Protein AF-A0A967WIG4-F1 (afdb_monomer_lite)

Secondary structure (DSSP, 8-state):
-EEEEESSSSHHHHHHHHHH-GGGEEEEE--SSPPPPHHHHHHHHH--

Structure (mmCIF, N/CA/C/O backbone):
data_AF-A0A967WIG4-F1
#
_entry.id   AF-A0A967WIG4-F1
#
loop_
_atom_site.group_PDB
_atom_site.id
_atom_site.type_symbol
_atom_site.label_atom_id
_atom_site.label_alt_id
_atom_site.label_comp_id
_atom_site.label_asym_id
_atom_site.label_entity_id
_atom_site.label_seq_id
_atom_site.pdbx_PDB_ins_code
_atom_site.Cartn_x
_atom_site.Cartn_y
_atom_site.Cartn_z
_atom_site.occupancy
_atom_site.B_iso_or_equiv
_atom_site.auth_seq_id
_atom_site.auth_comp_id
_atom_site.auth_asym_id
_atom_site.auth_atom_id
_atom_site.pdbx_PDB_model_num
ATOM 1 N N . ARG A 1 1 ? -12.430 4.176 2.290 1.00 86.19 1 ARG A N 1
ATOM 2 C CA . ARG A 1 1 ? -11.192 3.461 2.688 1.00 86.19 1 ARG A CA 1
ATOM 3 C C . ARG A 1 1 ? -10.004 4.250 2.154 1.00 86.19 1 ARG A C 1
ATOM 5 O O . ARG A 1 1 ? -10.186 4.945 1.163 1.00 86.19 1 ARG A O 1
ATOM 12 N N . VAL A 1 2 ? -8.853 4.201 2.820 1.00 96.50 2 VAL A N 1
ATOM 13 C CA . VAL A 1 2 ? -7.622 4.901 2.421 1.00 96.50 2 VAL A CA 1
ATOM 14 C C . VAL A 1 2 ? -6.622 3.860 1.938 1.00 96.50 2 VAL A C 1
ATOM 16 O O . VAL A 1 2 ? -6.356 2.904 2.661 1.00 96.50 2 VAL A O 1
ATOM 19 N N . VAL A 1 3 ? -6.089 4.031 0.731 1.00 96.94 3 VAL A N 1
ATOM 20 C CA . VAL A 1 3 ? -5.009 3.184 0.215 1.00 96.94 3 VAL A CA 1
ATOM 21 C C . VAL A 1 3 ? -3.690 3.899 0.452 1.00 96.94 3 VAL A C 1
ATOM 23 O O . VAL A 1 3 ? -3.547 5.062 0.078 1.00 96.94 3 VAL A O 1
ATOM 26 N N . VAL A 1 4 ? -2.738 3.214 1.076 1.00 97.62 4 VAL A N 1
ATOM 27 C CA . VAL A 1 4 ? -1.386 3.735 1.288 1.00 97.62 4 VAL A CA 1
ATOM 28 C C . VAL A 1 4 ? -0.417 2.853 0.522 1.00 97.62 4 VAL A C 1
ATOM 30 O O . VAL A 1 4 ? -0.177 1.709 0.910 1.00 97.62 4 VAL A O 1
ATOM 33 N N . ALA A 1 5 ? 0.109 3.393 -0.575 1.00 97.00 5 ALA A N 1
ATOM 34 C CA . ALA A 1 5 ? 1.192 2.783 -1.326 1.00 97.00 5 ALA A CA 1
ATOM 35 C C . ALA A 1 5 ? 2.536 3.296 -0.794 1.00 97.00 5 ALA A C 1
ATOM 37 O O . ALA A 1 5 ? 2.756 4.506 -0.752 1.00 97.00 5 ALA A O 1
ATOM 38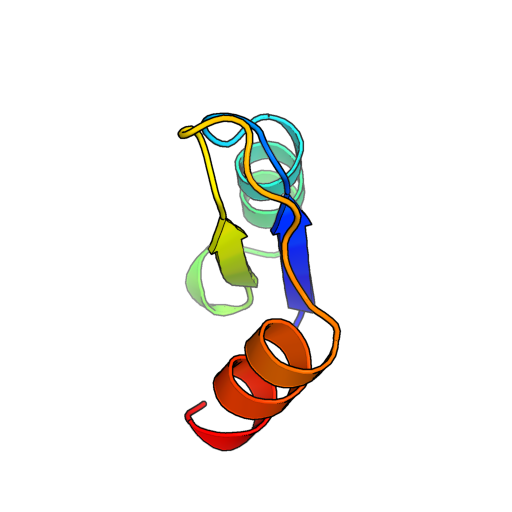 N N . GLU A 1 6 ? 3.428 2.401 -0.376 1.00 96.62 6 GLU A N 1
ATOM 39 C CA . GLU A 1 6 ? 4.747 2.780 0.143 1.00 96.62 6 GLU A CA 1
ATOM 40 C C . GLU A 1 6 ? 5.826 1.753 -0.229 1.00 96.62 6 GLU A C 1
ATOM 42 O O . GLU A 1 6 ? 5.549 0.571 -0.416 1.00 96.62 6 GLU A O 1
ATOM 47 N N . MET A 1 7 ? 7.075 2.207 -0.331 1.00 96.44 7 MET A N 1
ATOM 48 C CA . MET A 1 7 ? 8.241 1.363 -0.643 1.00 96.44 7 MET A CA 1
ATOM 49 C C . MET A 1 7 ? 9.130 1.119 0.588 1.00 96.44 7 MET A C 1
ATOM 51 O O . MET A 1 7 ? 10.320 0.838 0.464 1.00 96.44 7 MET A O 1
ATOM 55 N N . ASN A 1 8 ? 8.538 1.253 1.778 1.00 94.31 8 ASN A N 1
ATOM 56 C CA . ASN A 1 8 ? 9.197 1.092 3.069 1.00 94.31 8 ASN A CA 1
ATOM 57 C C . ASN A 1 8 ? 8.391 0.133 3.973 1.00 94.31 8 ASN A C 1
ATOM 59 O O . ASN A 1 8 ? 7.374 -0.428 3.576 1.00 94.31 8 ASN A O 1
ATOM 63 N N . LEU A 1 9 ? 8.828 -0.033 5.225 1.00 92.81 9 LEU A N 1
ATOM 64 C CA . LEU A 1 9 ? 8.269 -0.991 6.189 1.00 92.81 9 LEU A CA 1
ATOM 65 C C . LEU A 1 9 ? 7.067 -0.479 7.007 1.00 92.81 9 LEU A C 1
ATOM 67 O O . LEU A 1 9 ? 6.753 -1.070 8.042 1.00 92.81 9 LEU A O 1
ATOM 71 N N . GLY A 1 10 ? 6.380 0.590 6.598 1.00 94.69 10 GLY A N 1
ATOM 72 C CA . GLY A 1 10 ? 5.197 1.051 7.336 1.00 94.69 10 GLY A CA 1
ATOM 73 C C . GLY A 1 10 ? 5.175 2.504 7.763 1.00 94.69 10 GLY A C 1
ATOM 74 O O . GLY A 1 10 ? 4.227 2.875 8.442 1.00 94.69 10 GLY A O 1
ATOM 75 N N . GLN A 1 11 ? 6.196 3.313 7.486 1.00 95.81 11 GLN A N 1
ATOM 76 C CA . GLN A 1 11 ? 6.326 4.637 8.103 1.00 95.81 11 GLN A CA 1
ATOM 77 C C . GLN A 1 11 ? 5.096 5.518 7.851 1.00 95.81 11 GLN A C 1
ATOM 79 O O . GLN A 1 11 ? 4.587 6.127 8.790 1.00 95.81 11 GLN A O 1
ATOM 84 N N . ILE A 1 12 ? 4.586 5.547 6.616 1.00 97.50 12 ILE A N 1
ATOM 85 C CA . ILE A 1 12 ? 3.387 6.329 6.294 1.00 97.50 12 ILE A CA 1
ATOM 86 C C . ILE A 1 12 ? 2.131 5.531 6.623 1.00 97.50 12 ILE A C 1
ATOM 88 O O . ILE A 1 12 ? 1.191 6.085 7.193 1.00 97.50 12 ILE A O 1
ATOM 92 N N . ALA A 1 13 ? 2.105 4.228 6.328 1.00 97.44 13 ALA A N 1
ATOM 93 C CA . ALA A 1 13 ? 0.925 3.416 6.609 1.00 97.44 13 ALA A CA 1
ATOM 94 C C . ALA A 1 13 ? 0.551 3.413 8.097 1.00 97.44 13 ALA A C 1
ATOM 96 O O . ALA A 1 13 ? -0.623 3.551 8.428 1.00 97.44 13 ALA A O 1
ATOM 97 N N . LEU A 1 14 ? 1.529 3.300 8.997 1.00 97.69 14 LEU A N 1
ATOM 98 C CA . LEU A 1 14 ? 1.309 3.324 10.443 1.00 97.69 14 LEU A CA 1
ATOM 99 C C . LEU A 1 14 ? 0.777 4.680 10.914 1.00 97.69 14 LEU A C 1
ATOM 101 O O . LEU A 1 14 ? -0.124 4.716 11.749 1.00 97.69 14 LEU A O 1
ATOM 105 N N . GLU A 1 15 ? 1.280 5.780 10.356 1.00 98.38 15 GLU A N 1
ATOM 106 C CA . GLU A 1 15 ? 0.821 7.121 10.720 1.00 98.38 15 GLU A CA 1
ATOM 107 C C . GLU A 1 15 ? -0.617 7.377 10.249 1.00 98.38 15 GLU A C 1
ATOM 109 O O . GLU A 1 15 ? -1.452 7.880 11.003 1.00 98.38 15 GLU A O 1
ATOM 114 N N . VAL A 1 16 ? -0.954 6.939 9.035 1.00 98.31 16 VAL A N 1
ATOM 115 C CA . VAL A 1 16 ? -2.330 7.009 8.528 1.00 98.31 16 VAL A CA 1
ATOM 116 C C . VAL A 1 16 ? -3.258 6.131 9.373 1.00 98.31 16 VAL A C 1
ATOM 118 O O . VAL A 1 16 ? -4.318 6.595 9.797 1.00 98.31 16 VAL A O 1
ATOM 121 N N . GLU A 1 17 ? -2.860 4.893 9.688 1.00 98.19 17 GLU A N 1
ATOM 122 C CA . GLU A 1 17 ? -3.634 3.996 10.558 1.00 98.19 17 GLU A CA 1
ATOM 123 C C . GLU A 1 17 ? -3.891 4.592 11.943 1.00 98.19 17 GLU A C 1
ATOM 125 O O . GLU A 1 17 ? -5.001 4.452 12.462 1.00 98.19 17 GLU A O 1
ATOM 130 N N . ARG A 1 18 ? -2.899 5.279 12.520 1.00 98.44 18 ARG A N 1
ATOM 131 C CA . ARG A 1 18 ? -3.010 5.960 13.814 1.00 98.44 18 ARG A CA 1
ATOM 132 C C . ARG A 1 18 ? -4.076 7.059 13.801 1.00 98.44 18 ARG A C 1
ATOM 134 O O . ARG A 1 18 ? -4.749 7.249 14.810 1.00 98.44 18 ARG A O 1
ATOM 141 N N . ILE A 1 19 ? -4.239 7.764 12.679 1.00 98.44 19 ILE A N 1
ATOM 142 C CA . ILE A 1 19 ? -5.177 8.889 12.543 1.00 98.44 19 ILE A CA 1
ATOM 143 C C . ILE A 1 19 ? -6.596 8.409 12.217 1.00 98.44 19 ILE A C 1
ATOM 145 O O . ILE A 1 19 ? -7.557 8.864 12.835 1.00 98.44 19 ILE A O 1
ATOM 149 N N . VAL A 1 20 ? -6.754 7.511 11.237 1.00 98.00 20 VAL A N 1
ATOM 150 C CA . VAL A 1 20 ? -8.089 7.148 10.717 1.00 98.00 20 VAL A CA 1
ATOM 151 C C . VAL A 1 20 ? -8.627 5.816 11.246 1.00 98.00 20 VAL A C 1
ATOM 153 O O . VAL A 1 20 ? -9.816 5.526 11.075 1.00 98.00 20 VAL A O 1
ATOM 156 N N . GLY A 1 21 ? -7.777 5.024 11.904 1.00 97.94 21 GLY A N 1
ATOM 157 C CA . GLY A 1 21 ? -8.059 3.672 12.372 1.00 97.94 21 GLY A CA 1
ATOM 158 C C . GLY A 1 21 ? -7.658 2.601 11.353 1.00 97.94 21 GLY A C 1
ATOM 159 O O . GLY A 1 21 ? -7.983 2.692 10.167 1.00 97.94 21 GLY A O 1
ATOM 160 N N . ARG A 1 22 ? -6.998 1.539 11.835 1.00 96.94 22 ARG A N 1
ATOM 161 C CA . ARG A 1 22 ? -6.441 0.450 11.010 1.00 96.94 22 ARG A CA 1
ATOM 162 C C . ARG A 1 22 ? -7.444 -0.205 10.062 1.00 96.94 22 ARG A C 1
ATOM 164 O O . ARG A 1 22 ? -7.105 -0.490 8.922 1.00 96.94 22 ARG A O 1
ATOM 171 N N . SER A 1 23 ? -8.692 -0.392 10.487 1.00 96.62 23 SER A N 1
ATOM 172 C CA . SER A 1 23 ? -9.739 -1.010 9.658 1.00 96.62 23 SER A CA 1
ATOM 173 C C . SER A 1 23 ? -10.126 -0.192 8.420 1.00 9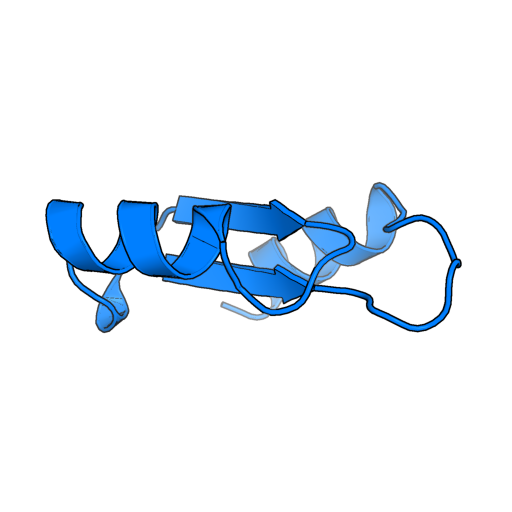6.62 23 SER A C 1
ATOM 175 O O . SER A 1 23 ? -10.785 -0.713 7.521 1.00 96.62 23 SER A O 1
ATOM 177 N N . LYS A 1 24 ? -9.734 1.087 8.352 1.00 96.44 24 LYS A N 1
ATOM 178 C CA . LYS A 1 24 ? -10.008 1.965 7.209 1.00 96.44 24 LYS A CA 1
ATOM 179 C C . LYS A 1 24 ? -8.855 2.036 6.210 1.00 96.44 24 LYS A C 1
ATOM 181 O O . LYS A 1 24 ? -9.044 2.672 5.169 1.00 96.44 24 LYS A O 1
ATOM 186 N N . VAL A 1 25 ? -7.709 1.420 6.509 1.00 97.25 25 VAL A N 1
ATOM 187 C CA . VAL A 1 25 ? -6.479 1.517 5.714 1.00 97.25 25 VAL A CA 1
ATOM 188 C C . VAL A 1 25 ? -6.192 0.202 5.002 1.00 97.25 25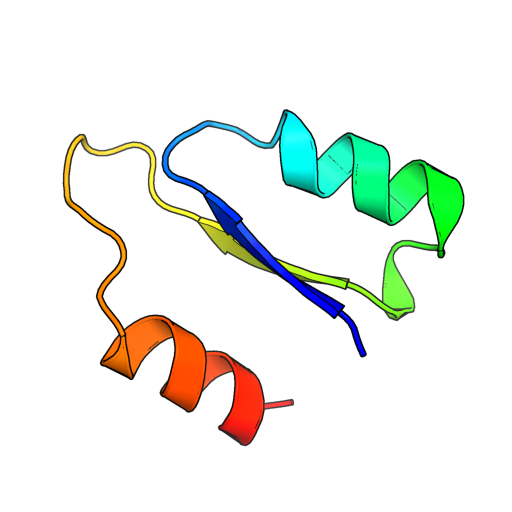 VAL A C 1
ATOM 190 O O . VAL A 1 25 ? -6.168 -0.861 5.614 1.00 97.25 25 VAL A O 1
ATOM 193 N N . LEU A 1 26 ? -5.935 0.297 3.702 1.00 96.75 26 LEU A N 1
ATOM 194 C CA . LEU A 1 26 ? -5.407 -0.782 2.883 1.00 96.75 26 LEU A CA 1
ATOM 195 C C . LEU A 1 26 ? -3.957 -0.454 2.522 1.00 96.75 26 LEU A C 1
ATOM 197 O O . LEU A 1 26 ? -3.686 0.585 1.919 1.00 96.75 26 LEU A O 1
ATOM 201 N N . ARG A 1 27 ? -3.023 -1.326 2.903 1.00 95.69 27 ARG A N 1
ATOM 202 C CA . ARG A 1 27 ? -1.595 -1.141 2.616 1.00 95.69 27 ARG A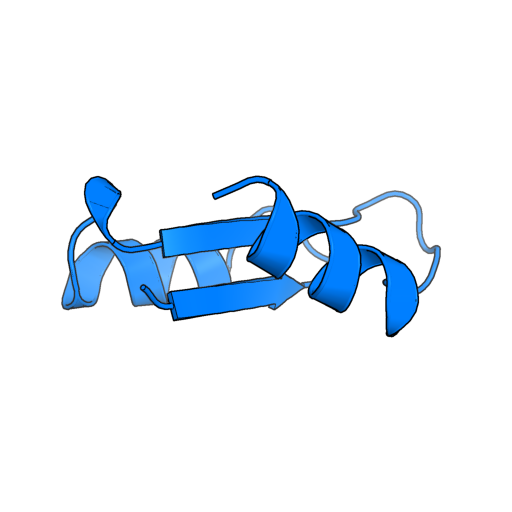 CA 1
ATOM 203 C C . ARG A 1 27 ? -1.220 -1.806 1.295 1.00 95.69 27 ARG A C 1
ATOM 205 O O . ARG A 1 27 ? -1.536 -2.975 1.094 1.00 95.69 27 ARG A O 1
ATOM 212 N N . VAL A 1 28 ? -0.487 -1.086 0.450 1.00 96.62 28 VAL A N 1
ATOM 213 C CA . VAL A 1 28 ? 0.146 -1.603 -0.772 1.00 96.62 28 VAL A CA 1
ATOM 214 C C . VAL A 1 28 ? 1.645 -1.327 -0.664 1.00 96.62 28 VAL A C 1
ATOM 216 O O . VAL A 1 28 ? 2.148 -0.303 -1.117 1.00 96.62 28 VAL A O 1
ATOM 219 N N . GLY A 1 29 ? 2.346 -2.210 0.042 1.00 95.12 29 GLY A N 1
ATOM 220 C CA . GLY A 1 29 ? 3.747 -2.019 0.409 1.00 95.12 29 GLY A CA 1
ATOM 221 C C . GLY A 1 29 ? 4.712 -2.864 -0.421 1.00 95.12 29 GLY A C 1
ATOM 222 O O . GLY A 1 29 ? 4.403 -4.007 -0.756 1.00 95.12 29 GLY A O 1
ATOM 223 N N . ARG A 1 30 ? 5.911 -2.337 -0.675 1.00 94.62 30 ARG A N 1
ATOM 224 C CA . ARG A 1 30 ? 7.100 -3.111 -1.069 1.00 94.62 30 ARG A CA 1
ATOM 225 C C . ARG A 1 30 ? 8.278 -2.745 -0.167 1.00 94.62 30 ARG A C 1
ATOM 227 O O . ARG A 1 30 ? 8.331 -1.641 0.354 1.00 94.62 30 ARG A O 1
ATOM 234 N N . ALA A 1 31 ? 9.219 -3.666 0.013 1.00 94.25 31 ALA A N 1
ATOM 235 C CA . ALA A 1 31 ? 10.473 -3.429 0.744 1.00 94.25 31 ALA A CA 1
ATOM 236 C C . ALA A 1 31 ? 11.681 -4.101 0.058 1.00 94.25 31 ALA A C 1
ATOM 238 O O . ALA A 1 31 ? 12.756 -4.218 0.636 1.00 94.25 31 ALA A O 1
ATOM 239 N N . ASP A 1 32 ? 11.489 -4.557 -1.181 1.00 95.00 32 ASP A N 1
ATOM 240 C CA . ASP A 1 32 ? 12.434 -5.315 -2.010 1.00 95.00 32 ASP A CA 1
ATOM 241 C C . ASP A 1 32 ? 13.191 -4.427 -3.018 1.00 95.00 32 ASP A C 1
ATOM 243 O O . ASP A 1 32 ? 13.889 -4.930 -3.896 1.00 95.00 32 ASP A O 1
ATOM 247 N N . GLY A 1 33 ? 13.035 -3.102 -2.923 1.00 93.94 33 GLY A N 1
ATOM 248 C CA . GLY A 1 33 ? 13.613 -2.133 -3.859 1.00 93.94 33 GLY A CA 1
ATOM 249 C C . GLY A 1 33 ? 12.861 -2.004 -5.189 1.00 93.94 33 GLY A C 1
ATOM 250 O O . GLY A 1 33 ? 13.249 -1.188 -6.023 1.00 93.94 33 GLY A O 1
ATOM 251 N N . GLN A 1 34 ? 11.779 -2.760 -5.396 1.00 95.44 34 GLN A N 1
ATOM 252 C CA . GLN A 1 34 ? 10.936 -2.648 -6.584 1.00 95.44 34 GLN A CA 1
ATOM 253 C C . GLN A 1 34 ? 9.849 -1.588 -6.386 1.00 95.44 34 GLN A C 1
ATOM 255 O O . GLN A 1 34 ? 9.325 -1.400 -5.287 1.00 95.44 34 GLN A O 1
ATOM 260 N N . ILE A 1 35 ? 9.468 -0.913 -7.469 1.00 95.62 35 ILE A N 1
ATOM 261 C CA . ILE A 1 35 ? 8.420 0.113 -7.443 1.00 95.62 35 ILE A CA 1
ATOM 262 C C . ILE A 1 35 ? 7.039 -0.544 -7.299 1.00 95.62 35 ILE A C 1
ATOM 264 O O . ILE A 1 35 ? 6.743 -1.558 -7.934 1.00 95.62 35 ILE A O 1
ATOM 268 N N . VAL A 1 36 ? 6.173 0.055 -6.478 1.00 96.75 36 VAL A N 1
ATOM 269 C CA . VAL A 1 36 ? 4.737 -0.262 -6.467 1.00 96.75 36 VAL A CA 1
ATOM 270 C C . VAL A 1 36 ? 4.113 0.270 -7.757 1.00 96.75 36 VAL A C 1
ATOM 272 O O . VAL A 1 36 ? 4.133 1.477 -7.998 1.00 96.75 36 VAL A O 1
ATOM 275 N N . THR A 1 37 ? 3.572 -0.609 -8.601 1.00 96.75 37 THR A N 1
ATOM 276 C CA . THR A 1 37 ? 2.987 -0.187 -9.883 1.00 96.75 37 THR A CA 1
ATOM 277 C C . THR A 1 37 ? 1.572 0.375 -9.702 1.00 96.75 37 THR A C 1
ATOM 279 O O . THR A 1 37 ? 0.883 0.011 -8.744 1.00 96.75 37 THR A O 1
ATOM 282 N N . PRO A 1 38 ? 1.090 1.220 -10.634 1.00 96.69 38 PRO A N 1
ATOM 283 C CA . PRO A 1 38 ? -0.300 1.674 -10.626 1.00 96.69 38 PRO A CA 1
ATOM 284 C C . PRO A 1 38 ? -1.310 0.519 -10.600 1.00 96.69 38 PRO A C 1
ATOM 286 O O . PRO A 1 38 ? -2.275 0.580 -9.842 1.00 96.69 38 PRO A O 1
ATOM 289 N N . ASP A 1 39 ? -1.059 -0.560 -11.349 1.00 97.75 39 ASP A N 1
ATOM 290 C CA . ASP A 1 39 ? -1.952 -1.725 -11.387 1.00 97.75 39 ASP A CA 1
ATOM 291 C C . ASP A 1 39 ? -2.072 -2.410 -10.021 1.00 97.75 39 ASP A C 1
ATOM 293 O O . ASP A 1 39 ? -3.176 -2.735 -9.600 1.00 97.75 39 ASP A O 1
ATOM 297 N N . GLN A 1 40 ? -0.975 -2.528 -9.262 1.00 96.06 40 GLN A N 1
ATOM 298 C CA . GLN A 1 40 ? -1.022 -3.082 -7.901 1.00 96.06 40 GLN A CA 1
ATOM 299 C C . GLN A 1 40 ? -1.914 -2.258 -6.963 1.00 96.06 40 GLN A C 1
ATOM 301 O O . GLN A 1 40 ? -2.585 -2.814 -6.093 1.00 96.06 40 GLN A O 1
ATOM 306 N N . ILE A 1 41 ? -1.939 -0.933 -7.135 1.00 96.00 41 ILE A N 1
ATOM 307 C CA . ILE A 1 41 ? -2.811 -0.041 -6.361 1.00 96.00 41 ILE A CA 1
ATOM 308 C C . ILE A 1 41 ? -4.273 -0.259 -6.771 1.00 96.00 41 ILE A C 1
ATOM 310 O O . ILE A 1 41 ? -5.143 -0.389 -5.908 1.00 96.00 41 ILE A O 1
ATOM 314 N N . VAL A 1 42 ? -4.543 -0.335 -8.077 1.00 96.88 42 VAL A N 1
ATOM 315 C CA . VAL A 1 42 ? -5.891 -0.563 -8.618 1.00 96.88 42 VAL A CA 1
ATOM 316 C C . VAL A 1 42 ? -6.442 -1.927 -8.193 1.00 96.88 42 VAL A C 1
ATOM 318 O O . VAL A 1 42 ? -7.602 -2.016 -7.788 1.00 96.88 42 VAL A O 1
ATOM 321 N N . ASP A 1 43 ? -5.628 -2.978 -8.227 1.00 95.94 43 ASP A N 1
ATOM 322 C CA . ASP A 1 43 ? -6.033 -4.323 -7.813 1.00 95.94 43 ASP A CA 1
ATOM 323 C C . ASP A 1 43 ? -6.373 -4.373 -6.323 1.00 95.94 43 ASP A C 1
ATOM 325 O O . ASP A 1 43 ? -7.400 -4.936 -5.936 1.00 95.94 43 ASP A O 1
ATOM 329 N N . ALA A 1 44 ? -5.578 -3.699 -5.488 1.00 93.12 44 ALA A N 1
ATOM 330 C CA . ALA A 1 44 ? -5.870 -3.560 -4.068 1.00 93.12 44 ALA A CA 1
ATOM 331 C C . ALA A 1 44 ? -7.218 -2.850 -3.838 1.00 93.12 44 ALA A C 1
ATOM 333 O O . ALA A 1 44 ? -8.022 -3.306 -3.028 1.00 93.12 44 ALA A O 1
ATOM 334 N N . MET A 1 45 ? -7.513 -1.781 -4.589 1.00 92.50 45 MET A N 1
ATOM 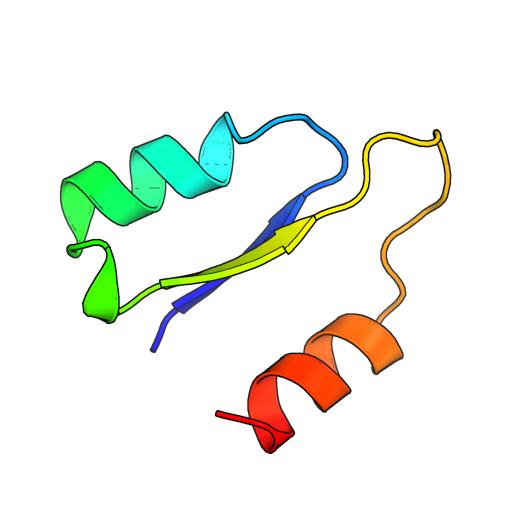335 C CA . MET A 1 45 ? -8.806 -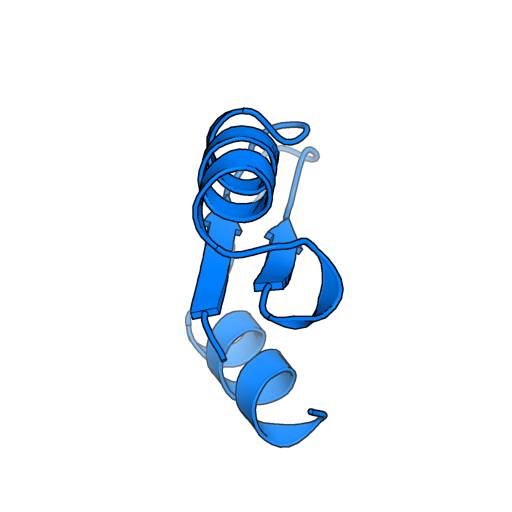1.086 -4.509 1.00 92.50 45 MET A CA 1
ATOM 336 C C . MET A 1 45 ? -9.993 -1.977 -4.899 1.00 92.50 45 MET A C 1
ATOM 338 O O . MET A 1 45 ? -11.072 -1.824 -4.331 1.00 92.50 45 MET A O 1
ATOM 342 N N . ARG A 1 46 ? -9.813 -2.891 -5.860 1.00 94.06 46 ARG A N 1
ATOM 343 C CA . ARG A 1 46 ? -10.869 -3.798 -6.348 1.00 94.06 46 ARG A CA 1
ATOM 344 C C . ARG A 1 46 ? -11.135 -4.980 -5.419 1.00 94.06 46 ARG A C 1
ATOM 346 O O . ARG A 1 46 ? -12.268 -5.439 -5.348 1.00 94.06 46 ARG A O 1
ATOM 353 N N . ALA A 1 47 ? -10.113 -5.479 -4.727 1.00 83.25 47 ALA A N 1
ATOM 354 C CA . ALA A 1 47 ? -10.217 -6.641 -3.840 1.00 83.25 47 ALA A CA 1
ATOM 355 C C . ALA A 1 47 ? -10.883 -6.337 -2.481 1.00 83.25 47 ALA A C 1
ATOM 357 O O . ALA A 1 47 ? -11.018 -7.235 -1.649 1.00 83.25 47 ALA A O 1
ATOM 358 N N . SER A 1 48 ? -11.234 -5.071 -2.226 1.00 68.50 48 SER A N 1
ATOM 359 C CA . SER A 1 48 ? -11.545 -4.539 -0.900 1.00 68.50 48 SER A CA 1
ATOM 360 C C . SER A 1 48 ? -13.038 -4.280 -0.700 1.00 68.50 48 SER A C 1
ATOM 362 O O . SER A 1 48 ? -13.580 -3.469 -1.477 1.00 68.50 48 SER A O 1
#

Foldseek 3Di:
DAEDEEADDQPVVVVVCVPPNNVVYDYRYHPPPDHRDPVSSVVSVVVD

Sequence (48 aa):
RVVVAEMNLGQIALEVERIVGRSKVLRVGRADGQIVTPDQIVDAMRAS

Radius of gyration: 10.49 Å; chains: 1; bounding box: 25×16×25 Å

pLDDT: mean 95.2, std 4.77, range [68.5, 98.44]